Protein AF-A0A165UBE6-F1 (afdb_monomer)

Structure (mmCIF, N/CA/C/O backbone):
data_AF-A0A165UBE6-F1
#
_entry.id   AF-A0A165UBE6-F1
#
loop_
_atom_site.group_PDB
_atom_site.id
_atom_site.type_symbol
_atom_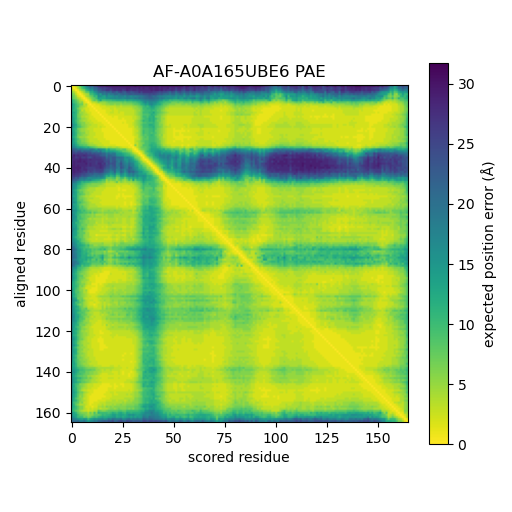site.label_atom_id
_atom_site.label_alt_id
_atom_site.label_comp_id
_atom_site.label_asym_id
_atom_site.label_entity_id
_atom_site.label_seq_id
_atom_site.pdbx_PDB_ins_code
_atom_site.Cartn_x
_atom_site.Cartn_y
_atom_site.Cartn_z
_atom_site.occupancy
_atom_site.B_iso_or_equiv
_atom_site.auth_seq_id
_atom_site.auth_comp_id
_atom_site.auth_asym_id
_atom_site.auth_atom_id
_atom_site.pdbx_PDB_model_num
ATOM 1 N N . MET A 1 1 ? 14.097 26.645 0.254 1.00 36.31 1 MET A N 1
ATOM 2 C CA . MET A 1 1 ? 14.616 25.414 -0.384 1.00 36.31 1 MET A CA 1
ATOM 3 C C . MET A 1 1 ? 13.843 25.182 -1.671 1.00 36.31 1 MET A C 1
ATOM 5 O O . MET A 1 1 ? 12.639 24.969 -1.600 1.00 36.31 1 MET A O 1
ATOM 9 N N . SER A 1 2 ? 14.495 25.313 -2.829 1.00 36.25 2 SER A N 1
ATOM 10 C CA . SER A 1 2 ? 13.858 25.085 -4.132 1.00 36.25 2 SER A CA 1
ATOM 11 C C . SER A 1 2 ? 13.454 23.614 -4.231 1.00 36.25 2 SER A C 1
ATOM 13 O O . SER A 1 2 ? 14.313 22.732 -4.208 1.00 36.25 2 SER A O 1
ATOM 15 N N . ARG A 1 3 ? 12.147 23.329 -4.248 1.00 49.59 3 ARG A N 1
ATOM 16 C CA . ARG A 1 3 ? 11.648 21.972 -4.489 1.00 49.59 3 ARG A CA 1
ATOM 17 C C . ARG A 1 3 ? 11.870 21.691 -5.966 1.00 49.59 3 ARG A C 1
ATOM 19 O O . ARG A 1 3 ? 11.096 22.145 -6.800 1.00 49.59 3 ARG A O 1
ATOM 26 N N . HIS A 1 4 ? 12.952 20.987 -6.283 1.00 64.56 4 HIS A N 1
ATOM 27 C CA . HIS A 1 4 ? 13.198 20.529 -7.640 1.00 64.56 4 HIS A CA 1
ATOM 28 C C . HIS A 1 4 ? 12.057 19.578 -8.018 1.00 64.56 4 HIS A C 1
ATOM 30 O O . HIS A 1 4 ? 12.005 18.441 -7.552 1.00 64.56 4 HIS A O 1
ATOM 36 N N . ILE A 1 5 ? 11.095 20.068 -8.802 1.00 66.75 5 ILE A N 1
ATOM 37 C CA . ILE A 1 5 ? 10.011 19.232 -9.311 1.00 66.75 5 ILE A CA 1
ATOM 38 C C . ILE A 1 5 ? 10.661 18.237 -10.282 1.00 66.75 5 ILE A C 1
ATOM 40 O O . ILE A 1 5 ? 11.391 18.664 -11.185 1.00 66.75 5 ILE A O 1
ATOM 44 N N . PRO A 1 6 ? 10.478 16.921 -10.091 1.00 68.31 6 PRO A N 1
ATOM 45 C CA . PRO A 1 6 ? 11.065 15.941 -10.988 1.00 68.31 6 PRO A CA 1
ATOM 46 C C . PRO A 1 6 ? 10.462 16.085 -12.383 1.00 68.31 6 PRO A C 1
ATOM 48 O O . PRO A 1 6 ? 9.264 16.311 -12.534 1.00 68.31 6 PRO A O 1
ATOM 51 N N . LYS A 1 7 ? 11.297 15.940 -13.417 1.00 74.94 7 LYS A N 1
ATOM 52 C CA . LYS A 1 7 ? 10.860 16.062 -14.818 1.00 74.94 7 LYS A CA 1
ATOM 53 C C . LYS A 1 7 ? 9.892 14.949 -15.229 1.00 74.94 7 LYS A C 1
ATOM 55 O O . LYS A 1 7 ? 9.054 15.158 -16.099 1.00 74.94 7 LYS A O 1
ATOM 60 N N . SER A 1 8 ? 10.010 13.771 -14.616 1.00 80.56 8 SER A N 1
ATOM 61 C CA . SER A 1 8 ? 9.142 12.639 -14.922 1.00 80.56 8 SER A CA 1
ATOM 62 C C . SER A 1 8 ? 7.797 12.754 -14.216 1.00 80.56 8 SER A C 1
ATOM 64 O O . SER A 1 8 ? 7.730 12.959 -13.004 1.00 80.56 8 SER A O 1
ATOM 66 N N . LYS A 1 9 ? 6.727 12.548 -14.988 1.00 87.75 9 LYS A N 1
ATOM 67 C CA . LYS A 1 9 ? 5.350 12.421 -14.494 1.00 87.75 9 LYS A CA 1
ATOM 68 C C . LYS A 1 9 ? 5.114 11.111 -13.732 1.00 87.75 9 LYS A C 1
ATOM 70 O O . LYS A 1 9 ? 4.152 11.006 -12.980 1.00 87.75 9 LYS A O 1
ATOM 75 N N . SER A 1 10 ? 5.988 10.118 -13.905 1.00 90.25 10 SER A N 1
ATOM 76 C CA . SER A 1 10 ? 5.896 8.814 -13.243 1.00 90.25 10 SER A CA 1
ATOM 77 C C . SER A 1 10 ? 7.010 8.620 -12.212 1.00 90.25 10 SER A C 1
ATOM 79 O O . SER A 1 10 ? 8.100 9.186 -12.316 1.00 90.25 10 SER A O 1
ATOM 81 N N . ALA A 1 11 ? 6.751 7.752 -11.243 1.00 92.12 11 ALA A N 1
ATOM 82 C CA . ALA A 1 11 ? 7.717 7.282 -10.263 1.00 92.12 11 ALA A CA 1
ATOM 83 C C . ALA A 1 11 ? 7.670 5.757 -10.149 1.00 92.12 11 ALA A C 1
ATOM 85 O O . ALA A 1 11 ? 6.646 5.125 -10.426 1.00 92.12 11 ALA A O 1
ATOM 86 N N . VAL A 1 12 ? 8.786 5.173 -9.716 1.00 92.94 12 VAL A N 1
ATOM 87 C CA . VAL A 1 12 ? 8.809 3.806 -9.197 1.00 92.94 12 VAL A CA 1
ATOM 88 C C . VAL A 1 12 ? 8.713 3.895 -7.688 1.00 92.94 12 VAL A C 1
ATOM 90 O O . VAL A 1 12 ? 9.535 4.552 -7.046 1.00 92.94 12 VAL A O 1
ATOM 93 N N . PHE A 1 13 ? 7.716 3.231 -7.126 1.00 94.38 13 PHE A N 1
ATOM 94 C CA . PHE A 1 13 ? 7.539 3.136 -5.690 1.00 94.38 13 PHE A CA 1
ATOM 95 C C . PHE A 1 13 ? 7.945 1.756 -5.198 1.00 94.38 13 PHE A C 1
ATOM 97 O O . PHE A 1 13 ? 7.705 0.767 -5.887 1.00 94.38 13 PHE A O 1
ATOM 104 N N . SER A 1 14 ? 8.496 1.691 -3.990 1.00 96.00 14 SER A N 1
ATOM 105 C CA . SER A 1 14 ? 8.611 0.453 -3.213 1.00 96.00 14 SER A CA 1
ATOM 106 C C . SER A 1 14 ? 7.771 0.552 -1.949 1.00 96.00 14 SER A C 1
ATOM 108 O O . SER A 1 14 ? 7.579 1.654 -1.425 1.00 96.00 14 SER A O 1
ATOM 110 N N . GLY A 1 15 ? 7.252 -0.578 -1.483 1.00 96.69 15 GLY A N 1
ATOM 111 C CA . GLY A 1 15 ? 6.286 -0.593 -0.395 1.00 96.69 15 GLY A CA 1
ATOM 112 C C . GLY A 1 15 ? 5.551 -1.919 -0.272 1.00 96.69 15 GLY A C 1
ATOM 113 O O . GLY A 1 15 ? 5.990 -2.940 -0.802 1.00 96.69 15 GLY A O 1
ATOM 114 N N . TYR A 1 16 ? 4.423 -1.884 0.427 1.00 97.19 16 TYR A N 1
ATOM 115 C CA . TYR A 1 16 ? 3.654 -3.068 0.796 1.00 97.19 16 TYR A CA 1
ATOM 116 C C . TYR A 1 16 ? 2.446 -3.247 -0.110 1.00 97.19 16 TYR A C 1
ATOM 118 O O . TYR A 1 16 ? 1.584 -2.376 -0.176 1.00 97.19 16 TYR A O 1
ATOM 126 N N . LEU A 1 17 ? 2.404 -4.379 -0.801 1.00 95.88 17 LEU A N 1
ATOM 127 C CA . LEU A 1 17 ? 1.285 -4.865 -1.589 1.00 95.88 17 LEU A CA 1
ATOM 128 C C . LEU A 1 17 ? 0.365 -5.680 -0.684 1.00 95.88 17 LEU A C 1
ATOM 130 O O . LEU A 1 17 ? 0.833 -6.603 -0.019 1.00 95.88 17 LEU A O 1
ATOM 134 N N . ILE A 1 18 ? -0.923 -5.372 -0.705 1.00 95.31 18 ILE A N 1
ATOM 135 C CA . ILE A 1 18 ? -1.970 -6.136 -0.026 1.00 95.31 18 ILE A CA 1
ATOM 136 C C . ILE A 1 18 ? -2.965 -6.622 -1.078 1.00 95.31 18 ILE A C 1
ATOM 138 O O . ILE A 1 18 ? -3.341 -5.866 -1.984 1.00 95.31 18 ILE A O 1
ATOM 142 N N . THR A 1 19 ? -3.315 -7.906 -1.020 1.00 91.56 19 THR A N 1
ATOM 143 C CA . THR A 1 19 ? -4.298 -8.477 -1.943 1.00 91.56 19 THR A CA 1
ATOM 144 C C . THR A 1 19 ? -5.691 -7.926 -1.640 1.00 91.56 19 THR A C 1
ATOM 146 O O . THR A 1 19 ? -5.924 -7.438 -0.536 1.00 91.56 19 THR A O 1
ATOM 149 N N . PRO A 1 20 ? -6.618 -7.998 -2.600 1.00 88.69 20 PRO A N 1
ATOM 150 C CA . PRO A 1 20 ? -7.965 -7.472 -2.448 1.00 88.69 20 PRO A CA 1
ATOM 151 C C . PRO A 1 20 ? -8.698 -8.003 -1.219 1.00 88.69 20 PRO A C 1
ATOM 153 O O . PRO A 1 20 ? -9.084 -7.209 -0.371 1.00 88.69 20 PRO A O 1
ATOM 156 N N . ASP A 1 21 ? -8.740 -9.323 -1.052 1.00 90.06 21 ASP A N 1
ATOM 157 C CA . ASP A 1 21 ? -9.410 -9.976 0.080 1.00 90.06 21 ASP A CA 1
ATOM 158 C C . ASP A 1 21 ? -8.818 -9.543 1.430 1.00 90.06 21 ASP A C 1
ATOM 160 O O . ASP A 1 21 ? -9.528 -9.291 2.400 1.00 90.06 21 ASP A O 1
ATOM 164 N N . LYS A 1 22 ? -7.487 -9.402 1.498 1.00 94.12 22 LYS A N 1
ATOM 165 C CA . LYS A 1 22 ? -6.798 -8.935 2.709 1.00 94.12 22 LYS A CA 1
ATOM 166 C C . LYS A 1 22 ? -6.995 -7.449 2.953 1.00 94.12 22 LYS A C 1
ATOM 168 O O . LYS A 1 22 ? -7.000 -7.004 4.098 1.00 94.12 22 LYS A O 1
ATOM 173 N N . PHE A 1 23 ? -7.152 -6.675 1.888 1.00 92.88 23 PHE A N 1
ATOM 174 C CA . PHE A 1 23 ? -7.458 -5.263 1.990 1.00 92.88 23 PHE A CA 1
ATOM 175 C C . PHE A 1 23 ? -8.881 -5.043 2.500 1.00 92.88 23 PHE A C 1
ATOM 177 O O . PHE A 1 23 ? -9.068 -4.231 3.398 1.00 92.88 23 PHE A O 1
ATOM 184 N N . GLU A 1 24 ? -9.847 -5.803 1.992 1.00 91.31 24 GLU A N 1
ATOM 185 C CA . GLU A 1 24 ? -11.216 -5.850 2.506 1.00 91.31 24 GLU A CA 1
ATOM 186 C C . GLU A 1 24 ? -11.246 -6.246 3.989 1.00 91.31 24 GLU A C 1
ATOM 188 O O . GLU A 1 24 ? -11.858 -5.541 4.792 1.00 91.31 24 GLU A O 1
ATOM 193 N N . GLU A 1 25 ? -10.530 -7.310 4.376 1.00 93.50 25 GLU A N 1
ATOM 194 C CA . GLU A 1 25 ? -10.406 -7.748 5.774 1.00 93.50 25 GLU A CA 1
ATOM 195 C C . GLU A 1 25 ? -9.887 -6.610 6.672 1.00 93.50 25 GLU A C 1
ATOM 197 O O . GLU A 1 25 ? -10.461 -6.312 7.726 1.00 93.50 25 GLU A O 1
ATOM 202 N N . PHE A 1 26 ? -8.838 -5.916 6.221 1.00 94.44 26 PHE A N 1
ATOM 203 C CA . PHE A 1 26 ? -8.291 -4.757 6.917 1.00 94.44 26 PHE A CA 1
ATOM 204 C C . PHE A 1 26 ? -9.298 -3.604 7.002 1.00 94.44 26 PHE A C 1
ATOM 206 O O . PHE A 1 26 ? -9.529 -3.084 8.093 1.00 94.44 26 PHE A O 1
ATOM 213 N N . VAL A 1 27 ? -9.906 -3.183 5.893 1.00 92.25 27 VAL A N 1
ATOM 214 C CA . VAL A 1 27 ? -10.811 -2.022 5.875 1.00 92.25 27 VAL A CA 1
ATOM 215 C C . VAL A 1 27 ? -12.066 -2.284 6.703 1.00 92.25 27 VAL A C 1
ATOM 217 O O . VAL A 1 27 ? -12.451 -1.428 7.498 1.00 92.25 27 VAL A O 1
ATOM 220 N N . SER A 1 28 ? -12.620 -3.493 6.621 1.00 91.19 28 SER A N 1
ATOM 221 C CA . SER A 1 28 ? -13.789 -3.924 7.398 1.00 91.19 28 SER A CA 1
ATOM 222 C C . SER A 1 28 ? -13.551 -3.910 8.909 1.00 91.19 28 SER A C 1
ATOM 224 O O . SER A 1 28 ? -14.499 -3.819 9.691 1.00 91.19 28 SER A O 1
ATOM 226 N N . SER A 1 29 ? -12.290 -3.998 9.342 1.00 93.31 29 SER A N 1
ATOM 227 C CA . SER A 1 29 ? -11.919 -3.892 10.756 1.00 93.31 29 SER A CA 1
ATOM 228 C C . SER A 1 29 ? -11.836 -2.449 11.266 1.00 93.31 29 SER A C 1
ATOM 230 O O . SER A 1 29 ? -11.830 -2.226 12.476 1.00 93.31 29 SER A O 1
ATOM 232 N N . LEU A 1 30 ? -11.755 -1.456 10.375 1.00 91.31 30 LEU A N 1
ATOM 233 C CA . LEU A 1 30 ? -11.634 -0.054 10.763 1.00 91.31 30 LEU A CA 1
ATOM 234 C C . LEU A 1 30 ? -12.959 0.458 11.351 1.00 91.31 30 LEU A C 1
ATOM 236 O O . LEU A 1 30 ? -14.033 0.092 10.873 1.00 91.31 30 LEU A O 1
ATOM 240 N N . PRO A 1 31 ? -12.929 1.388 12.325 1.00 84.12 31 PRO A N 1
ATOM 241 C CA . PRO A 1 31 ? -14.129 2.037 12.846 1.00 84.12 31 PRO A CA 1
ATOM 242 C C . PRO A 1 31 ? -14.608 3.112 11.861 1.00 84.12 31 PRO A C 1
ATOM 244 O O . PRO A 1 31 ? -14.539 4.324 12.116 1.00 84.12 31 PRO A O 1
ATOM 247 N N . VAL A 1 32 ? -15.023 2.684 10.675 1.00 71.38 32 VAL A N 1
ATOM 248 C CA . VAL A 1 32 ? -15.716 3.539 9.719 1.00 71.38 32 VAL A CA 1
ATOM 249 C C . VAL A 1 32 ? -17.176 3.578 10.166 1.00 71.38 32 VAL A C 1
ATOM 251 O O . VAL A 1 32 ? -17.776 2.519 10.342 1.00 71.38 32 VAL A O 1
ATOM 254 N N . PRO A 1 33 ? -17.773 4.762 10.394 1.00 60.94 33 PRO A N 1
ATOM 255 C CA . PRO A 1 33 ? -19.218 4.854 10.523 1.00 60.94 33 PRO A CA 1
ATOM 256 C C . PRO A 1 33 ? -19.807 4.278 9.240 1.00 60.94 33 PRO A C 1
ATOM 258 O O . PRO A 1 33 ? -19.659 4.897 8.183 1.00 60.94 33 PRO A O 1
ATOM 261 N N . ARG A 1 34 ? -20.385 3.075 9.330 1.00 56.28 34 ARG A N 1
ATOM 262 C CA . ARG A 1 34 ? -21.123 2.464 8.226 1.00 56.28 34 ARG A CA 1
ATOM 263 C C . ARG A 1 34 ? -22.176 3.485 7.822 1.00 56.28 34 ARG A C 1
ATOM 265 O O . ARG A 1 34 ? -22.885 3.991 8.691 1.00 56.28 34 ARG A O 1
ATOM 272 N N . SER A 1 35 ? -22.228 3.876 6.556 1.00 51.34 35 SER A N 1
ATOM 273 C CA . SER A 1 35 ? -23.389 4.614 6.071 1.00 51.34 35 SER A CA 1
ATOM 274 C C . SER A 1 35 ? -24.570 3.663 6.205 1.00 51.34 35 SER A C 1
ATOM 276 O O . SER A 1 35 ? -24.609 2.648 5.526 1.00 51.34 35 SER A O 1
ATOM 278 N N . TRP A 1 36 ? -25.515 3.962 7.093 1.00 43.25 36 TRP A N 1
ATOM 279 C CA . TRP A 1 36 ? -26.788 3.235 7.189 1.00 43.25 36 TRP A CA 1
ATOM 280 C C . TRP A 1 36 ? -27.696 3.497 5.962 1.00 43.25 36 TRP A C 1
ATOM 282 O O . TRP A 1 36 ? -28.858 3.129 5.974 1.00 43.25 36 TRP A O 1
ATOM 292 N N . GLU A 1 37 ? -27.169 4.127 4.907 1.00 43.72 37 GLU A N 1
ATOM 293 C CA . GLU A 1 37 ? -27.892 4.624 3.734 1.00 43.72 37 GLU A CA 1
ATOM 294 C C . GLU A 1 37 ? -27.064 4.395 2.457 1.00 43.72 37 GLU A C 1
ATOM 296 O O . GLU A 1 37 ? -26.592 5.327 1.808 1.00 43.72 37 GLU A O 1
ATOM 301 N N . SER A 1 38 ? -26.841 3.138 2.098 1.00 46.25 38 SER A N 1
ATOM 302 C CA . SER A 1 38 ? -26.789 2.790 0.675 1.00 46.25 38 SER A CA 1
ATOM 303 C C . SER A 1 38 ? -27.770 1.649 0.449 1.00 46.25 38 SER A C 1
ATOM 305 O O . SER A 1 38 ? -27.397 0.527 0.114 1.00 46.25 38 SER A O 1
ATOM 307 N N . GLU A 1 39 ? -29.042 1.932 0.740 1.00 46.69 39 GLU A N 1
ATOM 308 C CA . GLU A 1 39 ? -30.122 1.253 0.037 1.00 46.69 39 GLU A CA 1
ATOM 309 C C . GLU A 1 39 ? -29.908 1.549 -1.455 1.00 46.69 39 GLU A C 1
ATOM 311 O O . GLU A 1 39 ? -29.842 2.710 -1.852 1.00 46.69 39 GLU A O 1
ATOM 316 N N . GLU A 1 40 ? -29.714 0.483 -2.232 1.00 47.34 40 GLU A N 1
ATOM 317 C CA . GLU A 1 40 ? -29.672 0.475 -3.700 1.00 47.34 40 GLU A CA 1
ATOM 318 C C . GLU A 1 40 ? -28.472 1.205 -4.332 1.00 47.34 40 GLU A C 1
ATOM 320 O O . GLU A 1 40 ? -28.582 2.281 -4.915 1.00 47.34 40 GLU A O 1
ATOM 325 N N . LEU A 1 41 ? -27.295 0.576 -4.276 1.00 46.25 41 LEU A N 1
ATOM 326 C CA . LEU A 1 41 ? -26.292 0.769 -5.323 1.00 46.25 41 LEU A CA 1
ATOM 327 C C . LEU A 1 41 ? -26.397 -0.432 -6.261 1.00 46.25 41 LEU A C 1
ATOM 329 O O . LEU A 1 41 ? -26.313 -1.567 -5.797 1.00 46.25 41 LEU A O 1
ATOM 333 N N . ASP A 1 42 ? -26.647 -0.160 -7.541 1.00 48.44 42 ASP A N 1
ATOM 334 C CA . ASP A 1 42 ? -26.789 -1.151 -8.609 1.00 48.44 42 ASP A CA 1
ATOM 335 C C . ASP A 1 42 ? -25.732 -2.270 -8.510 1.00 48.44 42 ASP A C 1
ATOM 337 O O . ASP A 1 42 ? -24.558 -2.005 -8.231 1.00 48.44 42 ASP A O 1
ATOM 341 N N . ASP A 1 43 ? -26.133 -3.507 -8.833 1.00 51.81 43 ASP A N 1
ATOM 342 C CA . ASP A 1 43 ? -25.309 -4.736 -8.863 1.00 51.81 43 ASP A CA 1
ATOM 343 C C . ASP A 1 43 ? -24.032 -4.643 -9.746 1.00 51.81 43 ASP A C 1
ATOM 345 O O . ASP A 1 43 ? -23.258 -5.595 -9.849 1.00 51.81 43 ASP A O 1
ATOM 349 N N . GLU A 1 44 ? -23.786 -3.502 -10.397 1.00 55.41 44 GLU A N 1
ATOM 350 C CA . GLU A 1 44 ? -22.623 -3.228 -11.245 1.00 55.41 44 GLU A CA 1
ATOM 351 C C . GLU A 1 44 ? -21.448 -2.553 -10.511 1.00 55.41 44 GLU A C 1
ATOM 353 O O . GLU A 1 44 ? -20.412 -2.278 -11.124 1.00 55.41 44 GLU A O 1
ATOM 358 N N . HIS A 1 45 ? -21.558 -2.249 -9.214 1.00 57.19 45 HIS A N 1
ATOM 359 C CA . HIS A 1 45 ? -20.453 -1.626 -8.480 1.00 57.19 45 HIS A CA 1
ATOM 360 C C . HIS A 1 45 ? -19.364 -2.624 -8.082 1.00 57.19 45 HIS A C 1
ATOM 362 O O . HIS A 1 45 ? -19.607 -3.633 -7.429 1.00 57.19 45 HIS A O 1
ATOM 368 N N . GLU A 1 46 ? -18.118 -2.314 -8.458 1.00 65.62 46 GLU A N 1
ATOM 369 C CA . GLU A 1 46 ? -16.964 -3.109 -8.058 1.00 65.62 46 GLU A CA 1
ATOM 370 C C . GLU A 1 46 ? -16.773 -3.035 -6.533 1.00 65.62 46 GLU A C 1
ATOM 372 O O . GLU A 1 46 ? -16.371 -1.976 -6.031 1.00 65.62 46 GLU A O 1
ATOM 377 N N . PRO A 1 47 ? -16.948 -4.146 -5.790 1.00 69.00 47 PRO A N 1
ATOM 378 C CA . PRO A 1 47 ? -16.860 -4.145 -4.324 1.00 69.00 47 PRO A CA 1
ATOM 379 C C . PRO A 1 47 ? -15.489 -3.658 -3.840 1.00 69.00 47 PRO A C 1
ATOM 381 O O . PRO A 1 47 ? -15.330 -3.064 -2.779 1.00 69.00 47 PRO A O 1
ATOM 384 N N . PHE A 1 48 ? -14.465 -3.822 -4.674 1.00 76.44 48 PHE A N 1
ATOM 385 C CA . PHE A 1 48 ? -13.121 -3.386 -4.354 1.00 76.44 48 PHE A CA 1
ATOM 386 C C . PHE A 1 48 ? -12.938 -1.859 -4.313 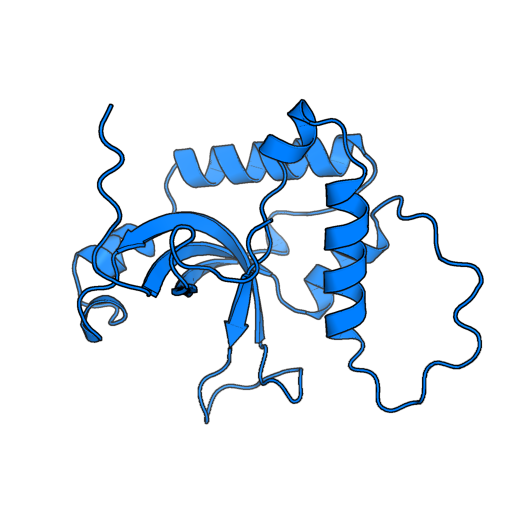1.00 76.44 48 PHE A C 1
ATOM 388 O O . PHE A 1 48 ? -12.173 -1.356 -3.485 1.00 76.44 48 PHE A O 1
ATOM 395 N N . LEU A 1 49 ? -13.633 -1.101 -5.169 1.00 78.31 49 LEU A N 1
ATOM 396 C CA . LEU A 1 49 ? -13.570 0.367 -5.161 1.00 78.31 49 LEU A CA 1
ATOM 397 C C . LEU A 1 49 ? -14.237 0.951 -3.912 1.00 78.31 49 LEU A C 1
ATOM 399 O O . LEU A 1 49 ? -13.806 1.992 -3.404 1.00 78.31 49 LEU A O 1
ATOM 403 N N . GLU A 1 50 ? -15.254 0.271 -3.389 1.00 83.38 50 GLU A N 1
ATOM 404 C CA . GLU A 1 50 ? -15.922 0.649 -2.149 1.00 83.38 50 GLU A CA 1
ATOM 405 C C . GLU A 1 50 ? -14.937 0.661 -0.976 1.00 83.38 50 GLU A C 1
ATOM 407 O O . GLU A 1 50 ? -14.766 1.700 -0.334 1.00 83.38 50 GLU A O 1
ATOM 412 N N . PHE A 1 51 ? -14.166 -0.413 -0.784 1.00 86.50 51 PHE A N 1
ATOM 413 C CA . PHE A 1 51 ? -13.164 -0.478 0.287 1.00 86.50 51 PHE A CA 1
ATOM 414 C C . PHE A 1 51 ? -12.063 0.586 0.154 1.00 86.50 51 PHE A C 1
ATOM 416 O O . PHE A 1 51 ? -11.573 1.123 1.156 1.00 86.50 51 PHE A O 1
ATOM 423 N N . ILE A 1 52 ? -11.684 0.965 -1.073 1.00 86.81 52 ILE A N 1
ATOM 424 C CA . ILE A 1 52 ? -10.748 2.082 -1.301 1.00 86.81 52 ILE A CA 1
ATOM 425 C C . ILE A 1 52 ? -11.359 3.393 -0.802 1.00 86.81 52 ILE A C 1
ATOM 427 O O . ILE A 1 52 ? -10.693 4.179 -0.112 1.00 86.81 52 ILE A O 1
ATOM 431 N N . ASN A 1 53 ? -12.627 3.631 -1.133 1.00 86.06 53 ASN A N 1
ATOM 432 C CA . ASN A 1 53 ? -13.358 4.817 -0.709 1.00 86.06 53 ASN A CA 1
ATOM 433 C C . ASN A 1 53 ? -13.538 4.853 0.812 1.00 86.06 53 ASN A C 1
ATOM 435 O O . ASN A 1 53 ? -13.328 5.907 1.423 1.00 86.06 53 ASN A O 1
ATOM 439 N N . GLU A 1 54 ? -13.855 3.723 1.438 1.00 88.75 54 GLU A N 1
ATOM 440 C CA . GLU A 1 54 ? -13.974 3.598 2.890 1.00 88.75 54 GLU A CA 1
ATOM 441 C C . GLU A 1 54 ? -12.659 3.893 3.608 1.00 88.75 54 GLU A C 1
ATOM 443 O O . GLU A 1 54 ? -12.634 4.747 4.503 1.00 88.75 54 GLU A O 1
ATOM 448 N N . TYR A 1 55 ? -11.543 3.299 3.167 1.00 90.75 55 TYR A N 1
ATOM 449 C CA . TYR A 1 55 ? -10.223 3.624 3.712 1.00 90.75 55 TYR A CA 1
ATOM 450 C C . TYR A 1 55 ? -9.914 5.118 3.565 1.00 90.75 55 TYR A C 1
ATOM 452 O O . TYR A 1 55 ? -9.474 5.778 4.514 1.00 90.75 55 TYR A O 1
ATOM 460 N N . CYS A 1 56 ? -10.166 5.686 2.381 1.00 89.38 56 CYS A N 1
ATOM 461 C CA . CYS A 1 56 ? -9.935 7.104 2.122 1.00 89.38 56 CYS A CA 1
ATOM 462 C C . CYS A 1 56 ? -10.769 7.996 3.052 1.00 89.38 56 CYS A C 1
ATOM 464 O O . CYS A 1 56 ? -10.238 8.962 3.616 1.00 89.38 56 CYS A O 1
ATOM 466 N N . ARG A 1 57 ? -12.053 7.673 3.255 1.00 87.88 57 ARG A N 1
ATOM 467 C CA . ARG A 1 57 ? -12.952 8.376 4.187 1.00 87.88 57 ARG A CA 1
ATOM 468 C C . ARG A 1 57 ? -12.459 8.248 5.627 1.00 87.88 57 ARG A C 1
ATOM 470 O O . ARG A 1 57 ? -12.342 9.265 6.316 1.00 87.88 57 ARG A O 1
ATOM 477 N N . TRP A 1 58 ? -12.114 7.039 6.066 1.00 89.88 58 TRP A N 1
ATOM 478 C CA . TRP A 1 58 ? -11.579 6.781 7.402 1.00 89.88 58 TRP A CA 1
ATOM 479 C C . TRP A 1 58 ? -10.312 7.594 7.672 1.00 89.88 58 TRP A C 1
ATOM 481 O O . TRP A 1 58 ? -10.256 8.314 8.675 1.00 89.88 58 TRP A O 1
ATOM 491 N N . ARG A 1 59 ? -9.342 7.558 6.748 1.00 90.75 59 ARG A N 1
ATOM 492 C CA . ARG A 1 59 ? -8.072 8.293 6.833 1.00 90.75 59 ARG A CA 1
ATOM 493 C C . ARG A 1 59 ? -8.282 9.806 6.885 1.00 90.75 59 ARG A C 1
ATOM 495 O O . ARG A 1 59 ? -7.593 10.492 7.639 1.00 90.75 59 ARG A O 1
ATOM 502 N N . ARG A 1 60 ? -9.202 10.352 6.080 1.00 87.62 60 ARG A N 1
ATOM 503 C CA . ARG A 1 60 ? -9.479 11.802 6.031 1.00 87.62 60 ARG A CA 1
ATOM 504 C C . ARG A 1 60 ? -10.027 12.349 7.349 1.00 87.62 60 ARG A C 1
ATOM 506 O O . ARG A 1 60 ? -9.768 13.509 7.644 1.00 87.62 60 ARG A O 1
ATOM 513 N N . ARG A 1 61 ? -10.742 11.526 8.121 1.00 87.12 61 ARG A N 1
ATOM 514 C CA . ARG A 1 61 ? -11.346 11.898 9.412 1.00 87.12 61 ARG A CA 1
ATOM 515 C C . ARG A 1 61 ? -10.383 11.798 10.602 1.00 87.12 61 ARG A C 1
ATOM 517 O O . ARG A 1 61 ? -10.771 12.159 11.707 1.00 87.12 61 ARG A O 1
ATOM 524 N N . ARG A 1 62 ? -9.157 11.293 10.411 1.00 87.25 62 ARG A N 1
ATOM 525 C CA . ARG A 1 62 ? -8.179 11.158 11.502 1.00 87.25 62 ARG A CA 1
ATOM 526 C C . ARG A 1 62 ? -7.498 12.485 11.821 1.00 87.25 62 ARG A C 1
ATOM 528 O O . ARG A 1 62 ? -7.317 13.330 10.944 1.00 87.25 62 ARG A O 1
ATOM 535 N N . ASP A 1 63 ? -7.051 12.601 13.071 1.00 88.50 63 ASP A N 1
ATOM 536 C CA . ASP A 1 63 ? -6.201 13.700 13.528 1.00 88.50 63 ASP A CA 1
ATOM 537 C C . ASP A 1 63 ? -5.006 13.912 12.572 1.00 88.50 63 ASP A C 1
ATOM 539 O O . ASP A 1 63 ? -4.402 12.926 12.124 1.00 88.50 63 ASP A O 1
ATOM 543 N N . PRO A 1 64 ? -4.622 15.164 12.256 1.00 88.12 64 PRO A N 1
ATOM 544 C CA . PRO A 1 64 ? -3.534 15.451 11.326 1.00 88.12 64 PRO A CA 1
ATOM 545 C C . PRO A 1 64 ? -2.200 14.773 11.659 1.00 88.12 64 PRO A C 1
ATOM 547 O O . PRO A 1 64 ? -1.442 14.460 10.737 1.00 88.12 64 PRO A O 1
ATOM 550 N N . ASN A 1 65 ? -1.889 14.529 12.935 1.00 88.25 65 ASN A N 1
ATOM 551 C CA . ASN A 1 65 ? -0.654 13.849 13.325 1.00 88.25 65 ASN A CA 1
ATOM 552 C C . ASN A 1 65 ? -0.719 12.356 13.009 1.00 88.25 65 ASN A C 1
ATOM 554 O O . ASN A 1 65 ? 0.223 11.825 12.423 1.00 88.25 65 ASN A O 1
ATOM 558 N N . LYS A 1 66 ? -1.853 11.704 13.287 1.00 87.62 66 LYS A N 1
ATOM 559 C CA . LYS A 1 66 ? -2.077 10.297 12.919 1.00 87.62 66 LYS A CA 1
ATOM 560 C C . LYS A 1 66 ? -2.159 10.121 11.404 1.00 87.62 66 LYS A C 1
ATOM 562 O O . LYS A 1 66 ? -1.558 9.204 10.855 1.00 87.62 66 LYS A O 1
ATOM 567 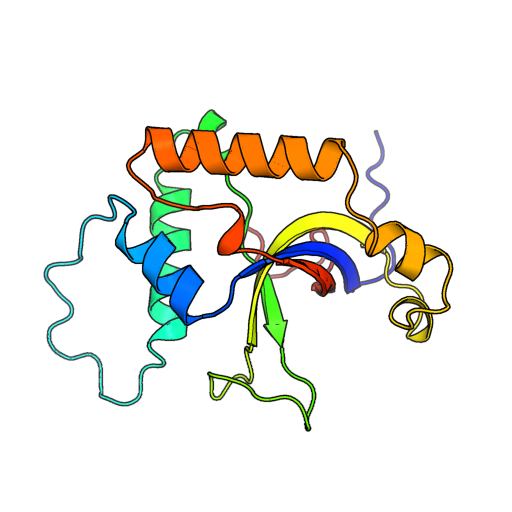N N . LYS A 1 67 ? -2.812 11.048 10.694 1.00 87.81 67 LYS A N 1
ATOM 568 C CA . LYS A 1 67 ? -2.942 11.028 9.226 1.00 87.81 67 LYS A CA 1
ATOM 569 C C . LYS A 1 67 ? -1.587 11.002 8.504 1.00 87.81 67 LYS A C 1
ATOM 571 O O . LYS A 1 67 ? -1.503 10.427 7.421 1.00 87.81 67 LYS A O 1
ATOM 576 N N . LYS A 1 68 ? -0.526 11.581 9.085 1.00 86.50 68 LYS A N 1
ATOM 577 C CA . LYS A 1 68 ? 0.847 11.518 8.537 1.00 86.50 68 LYS A CA 1
ATOM 578 C C . LYS A 1 68 ? 1.439 10.106 8.570 1.00 86.50 68 LYS A C 1
ATOM 580 O O . LYS A 1 68 ? 2.262 9.784 7.720 1.00 86.50 68 LYS A O 1
ATOM 585 N N . CYS A 1 69 ? 1.015 9.282 9.525 1.00 88.81 69 CYS A N 1
ATOM 586 C CA . CYS A 1 69 ? 1.418 7.883 9.664 1.00 88.81 69 CYS A CA 1
ATOM 587 C C . CYS A 1 69 ? 0.564 6.937 8.806 1.00 88.81 69 CYS A C 1
ATOM 589 O O . CYS A 1 69 ? 0.919 5.774 8.642 1.00 88.81 69 CYS A O 1
ATOM 591 N N . LEU A 1 70 ? -0.547 7.431 8.246 1.00 90.19 70 LEU A N 1
ATOM 592 C CA . LEU A 1 70 ? -1.453 6.663 7.400 1.00 90.19 70 LEU A CA 1
ATOM 593 C C . LEU A 1 70 ? -1.137 6.906 5.916 1.00 90.19 70 LEU A C 1
ATOM 595 O O . LEU A 1 70 ? -1.384 8.012 5.405 1.00 90.19 70 LEU A O 1
ATOM 599 N N . PRO A 1 71 ? -0.614 5.898 5.198 1.00 89.56 71 PRO A N 1
ATOM 600 C CA . PRO A 1 71 ? -0.238 6.045 3.800 1.00 89.56 71 PRO A CA 1
ATOM 601 C C . PRO A 1 71 ? -1.458 6.370 2.935 1.00 89.56 71 PRO A C 1
ATOM 603 O O . PRO A 1 71 ? -2.571 5.895 3.173 1.00 89.56 71 PRO A O 1
ATOM 606 N N . MET A 1 72 ? -1.247 7.182 1.900 1.00 88.81 72 MET A N 1
ATOM 607 C CA . MET A 1 72 ? -2.192 7.212 0.786 1.00 88.81 72 MET A CA 1
ATOM 608 C C . MET A 1 72 ? -2.042 5.912 0.013 1.00 88.81 72 MET A C 1
ATOM 610 O O . MET A 1 72 ? -0.920 5.504 -0.298 1.00 88.81 72 MET A O 1
ATOM 614 N N . ILE A 1 73 ? -3.167 5.270 -0.266 1.00 88.94 73 ILE A N 1
ATOM 615 C CA . ILE A 1 73 ? -3.184 4.025 -1.018 1.00 88.94 73 ILE A CA 1
ATOM 616 C C . ILE A 1 73 ? -2.965 4.319 -2.495 1.00 88.94 73 ILE A C 1
ATOM 618 O O . ILE A 1 73 ? -3.472 5.305 -3.027 1.00 88.94 73 ILE A O 1
ATOM 622 N N . ARG A 1 74 ? -2.199 3.444 -3.140 1.00 90.44 74 ARG A N 1
ATOM 623 C CA . ARG A 1 74 ? -2.037 3.378 -4.594 1.00 90.44 74 ARG A CA 1
ATOM 624 C C . ARG A 1 74 ? -2.527 2.027 -5.095 1.00 90.44 74 ARG A C 1
ATOM 626 O O . ARG A 1 74 ? -2.550 1.063 -4.333 1.00 90.44 74 ARG A O 1
ATOM 633 N N . ALA A 1 75 ? -2.870 1.942 -6.373 1.00 88.94 75 ALA A N 1
ATOM 634 C CA . ALA A 1 75 ? -3.303 0.695 -6.990 1.00 88.94 75 ALA A CA 1
ATOM 635 C C . ALA A 1 75 ? -2.202 0.077 -7.854 1.00 88.94 75 ALA A C 1
ATOM 637 O O . ALA A 1 75 ? -1.526 0.764 -8.623 1.00 88.94 75 ALA A O 1
ATOM 638 N N . ARG A 1 76 ? -2.035 -1.247 -7.756 1.00 88.31 76 ARG A N 1
ATOM 639 C CA . ARG A 1 76 ? -1.254 -2.021 -8.726 1.00 88.31 76 ARG A CA 1
ATOM 640 C C . ARG A 1 76 ? -2.186 -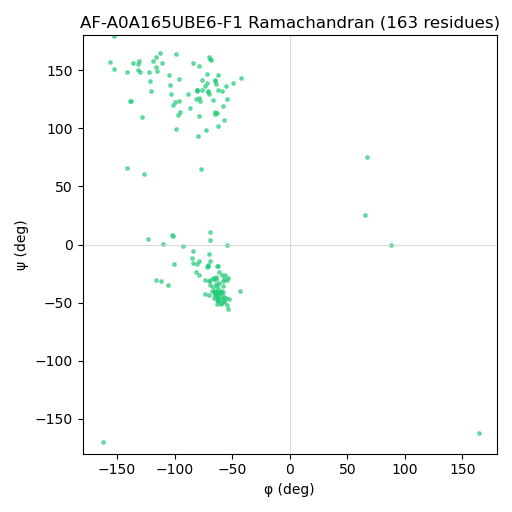2.601 -9.780 1.00 88.31 76 ARG A C 1
ATOM 642 O O . ARG A 1 76 ? -2.925 -3.547 -9.506 1.00 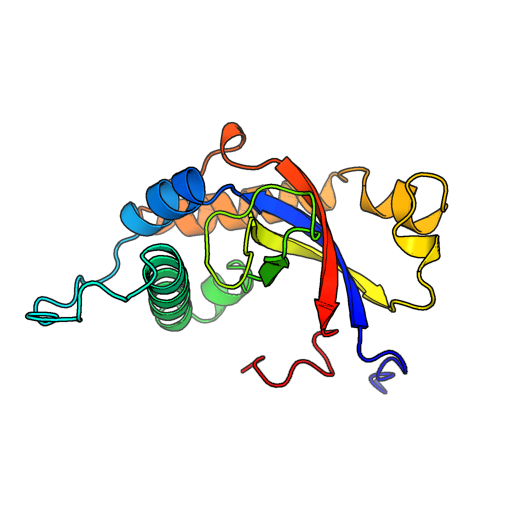88.31 76 ARG A O 1
ATOM 649 N N . TYR A 1 77 ? -2.032 -2.128 -11.005 1.00 85.81 77 TYR A N 1
ATOM 650 C CA . TYR A 1 77 ? -2.718 -2.673 -12.171 1.00 85.81 77 TYR A CA 1
ATOM 651 C C . TYR A 1 77 ? -2.011 -3.931 -12.694 1.00 85.81 77 TYR A C 1
ATOM 653 O O . TYR A 1 77 ? -0.784 -3.956 -12.847 1.00 85.81 77 TYR A O 1
ATOM 661 N N . ALA A 1 78 ? -2.785 -4.978 -12.957 1.00 85.00 78 ALA A N 1
ATOM 662 C CA . ALA A 1 78 ? -2.344 -6.208 -13.592 1.00 85.00 78 ALA A CA 1
ATOM 663 C C . ALA A 1 78 ? -1.901 -5.935 -15.038 1.00 85.00 78 ALA A C 1
ATOM 665 O O . ALA A 1 78 ? -2.532 -5.177 -15.783 1.00 85.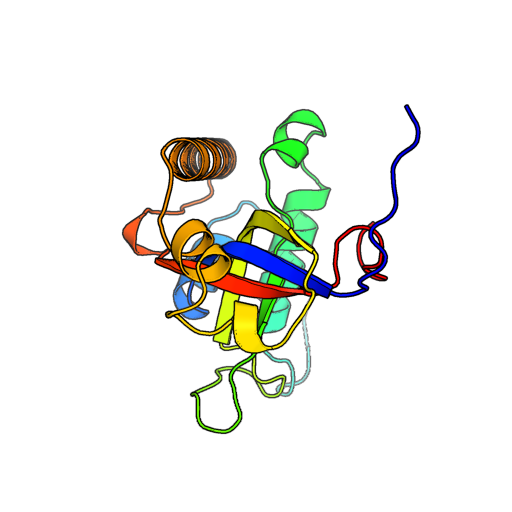00 78 ALA A O 1
ATOM 666 N N . LYS A 1 79 ? -0.832 -6.593 -15.492 1.00 83.44 79 LYS A N 1
ATOM 667 C CA . LYS A 1 79 ? -0.506 -6.654 -16.935 1.00 83.44 79 LYS A CA 1
ATOM 668 C C . LYS A 1 79 ? -1.519 -7.514 -17.676 1.00 83.44 79 LYS A C 1
ATOM 670 O O . LYS A 1 79 ? -2.187 -8.294 -17.020 1.00 83.44 79 LYS A O 1
ATOM 675 N N . ARG A 1 80 ? -1.635 -7.395 -19.009 1.00 78.94 80 ARG A N 1
ATOM 676 C CA . ARG A 1 80 ? -2.637 -8.121 -19.834 1.00 78.94 80 ARG A CA 1
ATOM 677 C C . ARG A 1 80 ? -2.808 -9.597 -19.456 1.00 78.94 80 ARG A C 1
ATOM 679 O O . ARG A 1 80 ? -3.939 -10.044 -19.354 1.00 78.94 80 ARG A O 1
ATOM 686 N N . ASP A 1 81 ? -1.703 -10.271 -19.158 1.00 81.75 81 ASP A N 1
ATOM 687 C CA . ASP A 1 81 ? -1.666 -11.712 -18.878 1.00 81.75 81 ASP A CA 1
ATOM 688 C C . ASP A 1 81 ? -1.574 -12.048 -17.374 1.00 81.75 81 ASP A C 1
ATOM 690 O O . ASP A 1 81 ? -1.352 -13.194 -16.996 1.00 81.75 81 ASP A O 1
ATOM 694 N N . GLU A 1 82 ? -1.688 -11.048 -16.497 1.00 80.25 82 GLU A N 1
ATOM 695 C CA . GLU A 1 82 ? -1.763 -11.237 -15.047 1.00 80.25 82 GLU A CA 1
ATOM 696 C C . GLU A 1 82 ? -3.236 -11.232 -14.604 1.00 80.25 82 GLU A C 1
ATOM 698 O O . GLU A 1 82 ? -4.021 -10.430 -15.122 1.00 80.25 82 GLU A O 1
ATOM 703 N N . PRO A 1 83 ? -3.615 -12.073 -13.626 1.00 77.56 83 PRO A N 1
ATOM 704 C CA . PRO A 1 83 ? -4.961 -12.051 -13.075 1.00 77.56 83 PRO A CA 1
ATOM 705 C C . PRO A 1 83 ? -5.244 -10.696 -12.418 1.00 77.56 83 PRO A C 1
ATOM 707 O O . PRO A 1 83 ? -4.427 -10.169 -11.653 1.00 77.56 83 PRO A O 1
ATOM 710 N N . SER A 1 84 ? -6.410 -10.139 -12.728 1.00 78.19 84 SER A N 1
ATOM 711 C CA . SER A 1 84 ? -6.984 -8.985 -12.044 1.00 78.19 84 SER A CA 1
ATOM 712 C C . SER A 1 84 ? -8.275 -9.372 -11.349 1.00 78.19 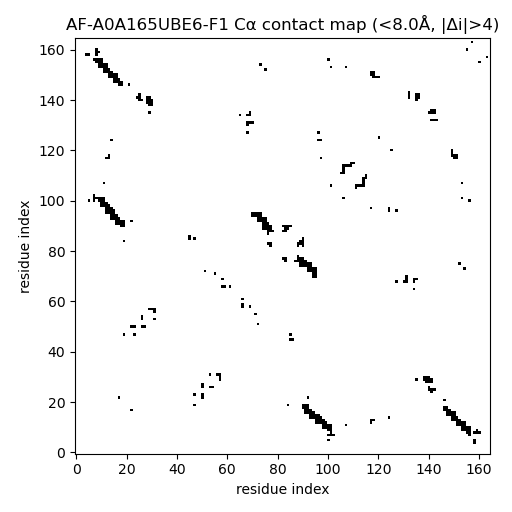84 SER A C 1
ATOM 714 O O . SER A 1 84 ? -8.967 -10.284 -11.793 1.00 78.19 84 SER A O 1
ATOM 716 N N . VAL A 1 85 ? -8.598 -8.649 -10.282 1.00 72.31 85 VAL A N 1
ATOM 717 C CA . VAL A 1 85 ? -9.839 -8.859 -9.526 1.00 72.31 85 VAL A CA 1
ATOM 718 C C . VAL A 1 85 ? -10.925 -7.846 -9.875 1.00 72.31 85 VAL A C 1
ATOM 720 O O . VAL A 1 85 ? -12.085 -8.079 -9.569 1.00 72.31 85 VAL A O 1
ATOM 723 N N . THR A 1 86 ? -10.554 -6.735 -10.518 1.00 72.81 86 THR A N 1
ATOM 724 C CA . THR A 1 86 ? -11.489 -5.704 -10.974 1.00 72.81 86 THR A CA 1
ATOM 725 C C . THR A 1 86 ? -11.502 -5.573 -12.494 1.00 72.81 86 THR A C 1
ATOM 727 O O . THR A 1 86 ? -10.546 -5.990 -13.164 1.00 72.81 86 THR A O 1
ATOM 730 N N . SER A 1 87 ? -12.556 -4.963 -13.041 1.00 73.31 87 SER A N 1
ATOM 731 C CA . SER A 1 87 ? -12.659 -4.586 -14.457 1.00 73.31 87 SER A CA 1
ATOM 732 C C . SER A 1 87 ? -11.601 -3.543 -14.835 1.00 73.31 87 SER A C 1
ATOM 734 O O . SER A 1 87 ? -10.964 -3.668 -15.884 1.00 73.31 87 SER A O 1
ATOM 736 N N . ASP A 1 88 ? -11.265 -2.642 -13.903 1.00 73.56 88 ASP A N 1
ATOM 737 C CA . ASP A 1 88 ? -10.127 -1.711 -13.996 1.00 73.56 88 ASP A CA 1
ATOM 738 C C . ASP A 1 88 ? -8.754 -2.395 -13.894 1.00 73.56 88 ASP A C 1
ATOM 740 O O . ASP A 1 88 ? -7.696 -1.761 -13.922 1.00 73.56 88 ASP A O 1
ATOM 744 N N . ARG A 1 89 ? -8.745 -3.725 -13.819 1.00 85.00 89 ARG A N 1
ATOM 745 C CA . ARG A 1 89 ? -7.562 -4.579 -13.799 1.00 85.00 89 ARG A CA 1
ATOM 746 C C . ARG A 1 89 ? -6.694 -4.384 -12.562 1.00 85.00 89 ARG A C 1
ATOM 748 O O . ARG A 1 89 ? -5.491 -4.649 -12.606 1.00 85.00 89 ARG A O 1
ATOM 755 N N . ILE A 1 90 ? -7.258 -3.932 -11.449 1.00 84.81 90 ILE A N 1
ATOM 756 C CA . ILE A 1 90 ? -6.513 -3.805 -10.203 1.00 84.81 90 ILE A CA 1
ATOM 757 C C . ILE A 1 90 ? -6.244 -5.205 -9.645 1.00 84.81 90 ILE A C 1
ATOM 759 O O . ILE A 1 90 ? -7.073 -6.110 -9.718 1.00 84.81 90 ILE A O 1
ATOM 763 N N . SER A 1 91 ? -5.032 -5.398 -9.133 1.00 86.88 91 SER A N 1
ATOM 764 C CA . SER A 1 91 ? -4.587 -6.664 -8.545 1.00 86.88 91 SER A CA 1
ATOM 765 C C . SER A 1 91 ? -4.268 -6.550 -7.061 1.00 86.88 91 SER A C 1
ATOM 767 O O . SER A 1 91 ? -4.358 -7.547 -6.364 1.00 86.88 91 SER A O 1
ATOM 769 N N . HIS A 1 92 ? -3.811 -5.383 -6.594 1.00 91.62 92 HIS A N 1
ATOM 770 C CA . HIS A 1 92 ? -3.389 -5.147 -5.210 1.00 91.62 92 HIS A CA 1
ATOM 771 C C . HIS A 1 92 ? -3.577 -3.671 -4.856 1.00 91.62 92 HIS A C 1
ATOM 773 O O . HIS A 1 92 ? -3.397 -2.802 -5.721 1.00 91.62 92 HIS A O 1
ATOM 779 N N . MET A 1 93 ? -3.820 -3.389 -3.577 1.00 92.50 93 MET A N 1
ATOM 780 C CA . MET A 1 93 ? -3.541 -2.070 -3.004 1.00 92.50 93 MET A CA 1
ATOM 781 C C . MET A 1 93 ? -2.077 -1.978 -2.582 1.00 92.50 93 MET A C 1
ATOM 783 O O . MET A 1 93 ? -1.409 -2.987 -2.345 1.00 92.50 93 MET A O 1
ATOM 787 N N . PHE A 1 94 ? -1.564 -0.754 -2.515 1.00 93.44 94 PHE A N 1
ATOM 788 C CA . PHE A 1 94 ? -0.154 -0.496 -2.292 1.00 93.44 94 PHE A CA 1
ATOM 789 C C . PHE A 1 94 ? 0.089 0.658 -1.319 1.00 93.44 94 PHE A C 1
ATOM 791 O O . PHE A 1 94 ? -0.317 1.799 -1.558 1.00 93.44 94 PHE A O 1
ATOM 798 N N . PHE A 1 95 ? 0.834 0.365 -0.255 1.00 93.56 95 PHE A N 1
ATOM 799 C CA . PHE A 1 95 ? 1.320 1.332 0.723 1.00 93.56 95 PHE A CA 1
ATOM 800 C C . PHE A 1 95 ? 2.770 1.705 0.409 1.00 93.56 95 PHE A C 1
ATOM 802 O O . PHE A 1 95 ? 3.706 0.970 0.733 1.00 93.56 95 PHE A O 1
ATOM 809 N N . ALA A 1 96 ? 2.962 2.853 -0.239 1.00 93.44 96 ALA A N 1
ATOM 810 C CA . ALA A 1 96 ? 4.283 3.320 -0.643 1.00 93.44 96 ALA A CA 1
ATOM 811 C C . ALA A 1 96 ? 5.139 3.769 0.553 1.00 93.44 96 ALA A C 1
ATOM 813 O O . ALA A 1 96 ? 4.702 4.591 1.359 1.00 93.44 96 ALA A O 1
ATOM 814 N N . THR A 1 97 ? 6.390 3.308 0.615 1.00 92.94 97 THR A N 1
ATOM 815 C CA . THR A 1 97 ? 7.382 3.738 1.619 1.00 92.94 97 THR A CA 1
ATOM 816 C C . THR A 1 97 ? 8.523 4.554 1.018 1.00 92.94 97 THR A C 1
ATOM 818 O O . THR A 1 97 ? 9.064 5.447 1.673 1.00 92.94 97 THR A O 1
ATOM 821 N N . ARG A 1 98 ? 8.892 4.280 -0.239 1.00 92.50 98 ARG A N 1
ATOM 822 C CA . ARG A 1 98 ? 9.912 5.025 -0.992 1.00 92.50 98 ARG A CA 1
ATOM 823 C C . ARG A 1 98 ? 9.427 5.289 -2.409 1.00 92.50 98 ARG A C 1
ATOM 825 O O . ARG A 1 98 ? 8.604 4.546 -2.942 1.00 92.50 98 ARG A O 1
ATOM 832 N N . CYS A 1 99 ? 9.977 6.326 -3.032 1.00 91.00 99 CYS A N 1
ATOM 833 C CA . CYS A 1 99 ? 9.781 6.600 -4.448 1.00 91.00 99 CYS A CA 1
ATOM 834 C C . CYS A 1 99 ? 11.073 7.118 -5.079 1.00 91.00 99 CYS A C 1
ATOM 836 O O . CYS A 1 99 ? 11.868 7.786 -4.413 1.00 91.00 99 CYS A O 1
ATOM 838 N N . VAL A 1 100 ? 11.271 6.809 -6.356 1.00 89.88 100 VAL A N 1
ATOM 839 C CA . VAL A 1 100 ? 12.297 7.423 -7.205 1.00 89.88 100 VAL A CA 1
ATOM 840 C C . VAL A 1 100 ? 11.662 7.857 -8.527 1.00 89.88 100 VAL A C 1
ATOM 842 O O . VAL A 1 100 ? 10.696 7.222 -8.968 1.00 89.88 100 VAL A O 1
ATOM 845 N N . PRO A 1 101 ? 12.168 8.919 -9.177 1.00 90.69 101 PRO A N 1
ATOM 846 C CA . PRO A 1 101 ? 11.716 9.291 -10.510 1.00 90.69 101 PRO A CA 1
ATOM 847 C C . PRO A 1 101 ? 11.852 8.119 -11.482 1.00 90.69 101 PRO A C 1
ATOM 849 O O . PRO A 1 101 ? 12.854 7.405 -11.483 1.00 90.69 101 PRO A O 1
ATOM 852 N N . TYR A 1 102 ? 10.830 7.918 -12.308 1.00 91.00 102 TYR A N 1
ATOM 853 C CA . TYR A 1 102 ? 10.884 6.920 -13.365 1.00 91.00 102 TYR A CA 1
ATOM 854 C C . TYR A 1 102 ? 11.509 7.530 -14.619 1.00 91.00 102 TYR A C 1
ATOM 856 O O . TYR A 1 102 ? 10.953 8.458 -15.207 1.00 91.00 102 TYR A O 1
ATOM 864 N N . GLU A 1 103 ? 12.645 6.994 -15.031 1.00 89.00 103 GLU A N 1
ATOM 865 C CA . GLU A 1 103 ? 13.451 7.460 -16.158 1.00 89.00 103 GLU A CA 1
ATOM 866 C C . GLU A 1 103 ? 13.322 6.537 -17.370 1.00 89.00 103 GLU A C 1
ATOM 868 O O . GLU A 1 103 ? 13.321 7.011 -18.505 1.00 89.00 103 GLU A O 1
ATOM 873 N N . SER A 1 104 ? 13.183 5.219 -17.162 1.00 89.06 104 SER A N 1
ATOM 874 C CA . SER A 1 104 ? 13.061 4.275 -18.279 1.00 89.06 104 SER A CA 1
ATOM 875 C C . SER A 1 104 ? 12.350 2.958 -17.931 1.00 89.06 104 SER A C 1
ATOM 877 O O . SER A 1 104 ? 12.387 2.498 -16.787 1.00 89.06 104 SER A O 1
ATOM 879 N N . PRO A 1 105 ? 11.775 2.254 -18.930 1.00 89.75 105 PRO A N 1
ATOM 880 C CA . PRO A 1 105 ? 11.222 0.904 -18.758 1.00 89.75 105 PRO A CA 1
ATOM 881 C C . PRO A 1 105 ? 12.174 -0.120 -18.149 1.00 89.75 105 PRO A C 1
ATOM 883 O O . PRO A 1 105 ? 11.723 -1.033 -17.452 1.00 89.75 105 PRO A O 1
ATOM 886 N N . CYS A 1 106 ? 13.482 0.034 -18.354 1.00 90.25 106 CYS A N 1
ATOM 887 C CA . CYS A 1 106 ? 14.475 -0.876 -17.799 1.00 90.25 106 CYS A CA 1
ATOM 888 C C . CYS A 1 106 ? 14.504 -0.860 -16.265 1.00 90.25 106 CYS A C 1
ATOM 890 O O . CYS A 1 106 ? 14.760 -1.912 -15.686 1.00 90.25 106 CYS A O 1
ATOM 892 N N . GLN A 1 107 ? 14.140 0.244 -15.601 1.00 89.25 107 GLN A N 1
ATOM 893 C CA . GLN A 1 107 ? 14.099 0.328 -14.130 1.00 89.25 107 GLN A CA 1
ATOM 894 C C . GLN A 1 107 ? 13.086 -0.628 -13.476 1.00 89.25 107 GLN A C 1
ATOM 896 O O . GLN A 1 107 ? 13.205 -0.951 -12.296 1.00 89.25 107 GLN A O 1
ATOM 901 N N . MET A 1 108 ? 12.103 -1.138 -14.226 1.00 90.25 108 MET A N 1
ATOM 902 C CA . MET A 1 108 ? 11.160 -2.138 -13.707 1.00 90.25 108 MET A CA 1
ATOM 903 C C . MET A 1 108 ? 11.701 -3.574 -13.788 1.00 90.25 108 MET A C 1
ATOM 905 O O . MET A 1 108 ? 11.162 -4.474 -13.129 1.00 90.25 108 MET A O 1
ATOM 909 N N . LYS A 1 109 ? 12.761 -3.809 -14.575 1.00 90.81 109 LYS A N 1
ATOM 910 C CA . LYS A 1 109 ? 13.382 -5.130 -14.737 1.00 90.81 109 LYS A CA 1
ATOM 911 C C . LYS A 1 109 ? 14.170 -5.492 -13.479 1.00 90.81 109 LYS A C 1
ATOM 913 O O . LYS A 1 109 ? 14.939 -4.682 -12.977 1.00 90.81 109 LYS A O 1
ATOM 918 N N . LYS A 1 110 ? 14.042 -6.742 -13.017 1.00 88.69 110 LYS A N 1
ATOM 919 C CA . LYS A 1 110 ? 14.747 -7.254 -11.822 1.00 88.69 110 LYS A CA 1
ATOM 920 C C . LYS A 1 110 ? 16.275 -7.108 -11.897 1.00 88.69 110 LYS A C 1
ATOM 922 O O . LYS A 1 110 ? 16.917 -7.039 -10.860 1.00 88.69 110 LYS A O 1
ATOM 927 N N . SER A 1 111 ? 16.849 -7.082 -13.098 1.00 89.56 111 SER A N 1
ATOM 928 C CA . SER A 1 111 ? 18.290 -6.929 -13.317 1.00 89.56 111 SER A CA 1
ATOM 929 C C . SER A 1 111 ? 18.795 -5.489 -13.191 1.00 89.56 111 SER A C 1
ATOM 931 O O . SER A 1 111 ? 20.000 -5.288 -13.110 1.00 89.56 111 SER A O 1
ATOM 933 N N . HIS A 1 112 ? 17.914 -4.484 -13.186 1.00 88.38 112 HIS A N 1
ATOM 934 C CA . HIS A 1 112 ? 18.337 -3.089 -13.092 1.00 88.38 112 HIS A CA 1
ATOM 935 C C . HIS A 1 112 ? 18.753 -2.744 -11.651 1.00 88.38 112 HIS A C 1
ATOM 937 O O . HIS A 1 112 ? 17.970 -3.030 -10.739 1.00 88.38 112 HIS A O 1
ATOM 943 N N . PRO A 1 113 ? 19.903 -2.076 -11.424 1.00 86.56 113 PRO A N 1
ATOM 944 C CA . PRO A 1 113 ? 20.396 -1.749 -10.080 1.00 86.56 113 PRO A CA 1
ATOM 945 C C . PRO A 1 113 ? 19.366 -1.020 -9.202 1.00 86.56 113 PRO A C 1
ATOM 947 O O . PRO A 1 113 ? 19.099 -1.444 -8.077 1.00 86.56 113 PRO A O 1
ATOM 950 N N . ASP A 1 114 ? 18.698 0.008 -9.739 1.00 84.50 114 ASP A N 1
ATOM 951 C CA . ASP A 1 114 ? 17.623 0.706 -9.012 1.00 84.50 114 ASP A CA 1
ATOM 952 C C . ASP A 1 114 ? 16.471 -0.227 -8.622 1.00 84.50 114 ASP A C 1
ATOM 954 O O . ASP A 1 114 ? 15.963 -0.156 -7.505 1.00 84.50 114 ASP A O 1
ATOM 958 N N . SER A 1 115 ? 16.076 -1.140 -9.516 1.00 86.19 115 SER A N 1
ATOM 959 C CA . SER A 1 115 ? 15.006 -2.102 -9.237 1.00 86.19 115 SER A CA 1
ATOM 960 C C . SER A 1 115 ? 15.398 -3.034 -8.101 1.00 86.19 115 SER A C 1
ATOM 962 O O . SER A 1 115 ? 14.592 -3.282 -7.210 1.00 86.19 115 SER A O 1
ATOM 964 N N . GLN A 1 116 ? 16.635 -3.534 -8.105 1.00 88.38 116 GLN A N 1
ATOM 965 C CA . GLN A 1 116 ? 17.144 -4.408 -7.047 1.00 88.38 116 GLN A CA 1
ATOM 966 C C . GLN A 1 116 ? 17.098 -3.702 -5.691 1.00 88.38 116 GLN A C 1
ATOM 968 O O . GLN A 1 116 ? 16.553 -4.244 -4.729 1.00 88.38 116 GLN A O 1
ATOM 973 N N . ARG A 1 117 ? 17.569 -2.450 -5.638 1.00 88.69 117 ARG A N 1
ATOM 974 C CA . ARG A 1 117 ? 17.553 -1.632 -4.419 1.00 88.69 117 ARG A CA 1
ATOM 975 C C . ARG A 1 117 ? 16.138 -1.336 -3.912 1.00 88.69 117 ARG A C 1
ATOM 977 O O . ARG A 1 117 ? 15.919 -1.257 -2.702 1.00 88.69 117 ARG A O 1
ATOM 984 N N . LEU A 1 118 ? 15.179 -1.143 -4.814 1.00 91.00 118 LEU A N 1
ATOM 985 C CA . LEU A 1 118 ? 13.779 -0.893 -4.459 1.00 91.00 118 LEU A CA 1
ATOM 986 C C . LEU A 1 118 ? 13.021 -2.167 -4.082 1.00 91.00 118 LEU A C 1
ATOM 988 O O . LEU A 1 118 ? 12.062 -2.092 -3.327 1.00 91.00 118 LEU A O 1
ATOM 992 N N . ARG A 1 119 ? 13.435 -3.334 -4.578 1.00 92.06 119 ARG A N 1
ATOM 993 C CA . ARG A 1 119 ? 12.799 -4.625 -4.264 1.00 92.06 119 ARG A CA 1
ATOM 994 C C . ARG A 1 119 ? 13.251 -5.209 -2.930 1.00 92.06 119 ARG A C 1
ATOM 996 O O . ARG A 1 119 ? 12.521 -6.008 -2.356 1.00 92.06 119 ARG A O 1
ATOM 1003 N N . ALA A 1 120 ? 14.428 -4.824 -2.443 1.00 93.81 120 ALA A N 1
ATOM 1004 C CA . ALA A 1 120 ? 14.892 -5.206 -1.118 1.00 93.81 120 ALA A CA 1
ATOM 1005 C C . ALA A 1 120 ? 14.210 -4.346 -0.045 1.00 93.81 120 ALA A C 1
ATOM 1007 O O . ALA A 1 120 ? 14.305 -3.116 -0.076 1.00 93.81 120 ALA A O 1
ATOM 1008 N N . GLU A 1 121 ? 13.539 -4.991 0.906 1.00 96.62 121 GLU A N 1
ATOM 1009 C CA . GLU A 1 121 ? 12.975 -4.317 2.073 1.00 96.62 121 GLU A CA 1
ATOM 1010 C C . GLU A 1 121 ? 14.090 -3.852 3.020 1.00 96.62 121 GLU A C 1
ATOM 1012 O O . GLU A 1 121 ? 14.955 -4.633 3.421 1.00 96.62 121 GLU A O 1
ATOM 1017 N N . THR A 1 122 ? 14.044 -2.581 3.417 1.00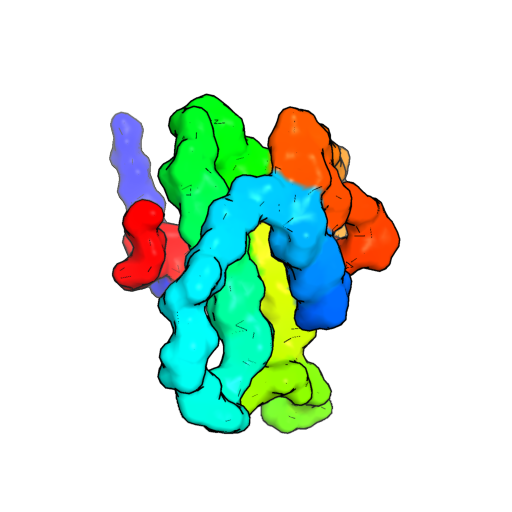 96.44 122 THR A N 1
ATOM 1018 C CA . THR A 1 122 ? 14.987 -1.994 4.377 1.00 96.44 122 THR A CA 1
ATOM 1019 C C . THR A 1 122 ? 14.398 -1.929 5.786 1.00 96.44 122 THR A C 1
ATOM 1021 O O . THR A 1 122 ? 13.184 -1.984 5.978 1.00 96.44 122 THR A O 1
ATOM 1024 N N . GLU A 1 123 ? 15.247 -1.732 6.797 1.00 97.25 123 GLU A N 1
ATOM 1025 C CA . GLU A 1 123 ? 14.798 -1.484 8.178 1.00 97.25 123 GLU A CA 1
ATOM 1026 C C . GLU A 1 123 ? 13.883 -0.265 8.291 1.00 97.25 123 GLU A C 1
ATOM 1028 O O . GLU A 1 123 ? 12.911 -0.284 9.043 1.00 97.25 123 GLU A O 1
ATOM 1033 N N . ARG A 1 124 ? 14.146 0.775 7.493 1.00 95.56 124 ARG A N 1
ATOM 1034 C CA . ARG A 1 124 ? 13.294 1.964 7.441 1.00 95.56 124 ARG A CA 1
ATOM 1035 C C . ARG A 1 124 ? 11.904 1.644 6.899 1.00 95.56 124 ARG A C 1
ATOM 1037 O O . ARG A 1 124 ? 10.931 2.175 7.422 1.00 95.56 124 ARG A O 1
ATOM 1044 N N . ASP A 1 125 ? 11.802 0.794 5.876 1.00 95.88 125 ASP A N 1
ATOM 1045 C CA . ASP A 1 125 ? 10.501 0.360 5.352 1.00 95.88 125 ASP A CA 1
ATOM 1046 C C . ASP A 1 125 ? 9.720 -0.399 6.430 1.00 95.88 125 ASP A C 1
ATOM 1048 O O . ASP A 1 125 ? 8.565 -0.064 6.694 1.00 95.88 125 ASP A O 1
ATOM 1052 N N . ARG A 1 126 ? 10.385 -1.338 7.122 1.00 96.81 126 ARG A N 1
ATOM 1053 C CA . ARG A 1 126 ? 9.795 -2.088 8.243 1.00 96.81 126 ARG A CA 1
ATOM 1054 C C . ARG A 1 126 ? 9.304 -1.168 9.355 1.00 96.81 126 ARG A C 1
ATOM 1056 O O . ARG A 1 126 ? 8.197 -1.346 9.850 1.00 96.81 126 ARG A O 1
ATOM 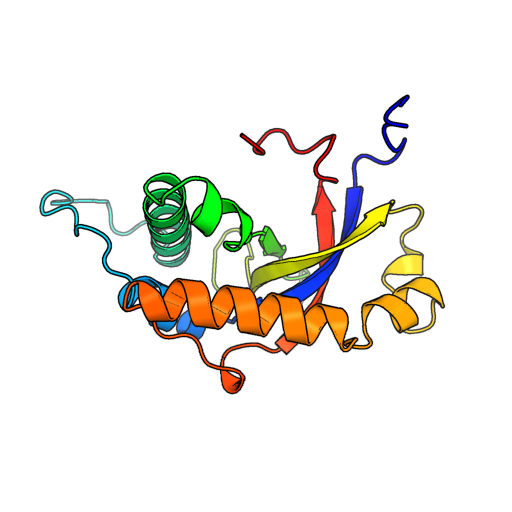1063 N N . ALA A 1 127 ? 10.098 -0.166 9.727 1.00 96.25 127 ALA A N 1
ATOM 1064 C CA . ALA A 1 127 ? 9.713 0.806 10.744 1.00 96.25 127 ALA A CA 1
ATOM 1065 C C . ALA A 1 127 ? 8.488 1.635 10.320 1.00 96.25 127 ALA A C 1
ATOM 1067 O O . ALA A 1 127 ? 7.590 1.851 11.131 1.00 96.25 127 ALA A O 1
ATOM 1068 N N . LEU A 1 128 ? 8.416 2.056 9.050 1.00 95.38 128 LEU A N 1
ATOM 1069 C CA . LEU A 1 128 ? 7.247 2.760 8.512 1.00 95.38 128 LEU A CA 1
ATOM 1070 C C . LEU A 1 128 ? 5.996 1.874 8.521 1.00 95.38 128 LEU A C 1
ATOM 1072 O O . LEU A 1 128 ? 4.927 2.353 8.892 1.00 95.38 128 LEU A O 1
ATOM 1076 N N . PHE A 1 129 ? 6.127 0.592 8.167 1.00 96.12 129 PHE A N 1
ATOM 1077 C CA . PHE A 1 129 ? 5.020 -0.361 8.262 1.00 96.12 129 PHE A CA 1
ATOM 1078 C C . PHE A 1 129 ? 4.547 -0.548 9.697 1.00 96.12 129 PHE A C 1
ATOM 1080 O O . PHE A 1 129 ? 3.353 -0.468 9.951 1.00 96.12 129 PHE A O 1
ATOM 1087 N N . ASN A 1 130 ? 5.470 -0.748 10.637 1.00 96.44 130 ASN A N 1
ATOM 1088 C CA . ASN A 1 130 ? 5.129 -0.932 12.045 1.00 96.44 130 ASN A CA 1
ATOM 1089 C C . ASN A 1 130 ? 4.443 0.309 12.622 1.00 96.44 130 ASN A C 1
ATOM 1091 O O . ASN A 1 130 ? 3.484 0.175 13.374 1.00 96.44 130 ASN A O 1
ATOM 1095 N N . LEU A 1 131 ? 4.881 1.509 12.229 1.00 95.56 131 LEU A N 1
ATOM 1096 C CA . LEU A 1 131 ? 4.230 2.755 12.626 1.00 95.56 131 LEU A CA 1
ATOM 1097 C C . LEU A 1 131 ? 2.811 2.866 12.051 1.00 95.56 131 LEU A C 1
ATOM 1099 O O . LEU A 1 131 ? 1.884 3.251 12.765 1.00 95.56 131 LEU A O 1
ATOM 1103 N N . PHE A 1 132 ? 2.632 2.518 10.775 1.00 95.06 132 PHE A N 1
ATOM 1104 C CA . PHE A 1 132 ? 1.315 2.451 10.143 1.00 95.06 132 PHE A CA 1
ATOM 1105 C C . PHE A 1 132 ? 0.408 1.442 10.860 1.00 95.06 132 PHE A C 1
ATOM 1107 O O . PHE A 1 132 ? -0.690 1.815 11.274 1.00 95.06 132 PHE A O 1
ATOM 1114 N N . LYS A 1 133 ? 0.895 0.212 11.068 1.00 95.50 133 LYS A N 1
ATOM 1115 C CA . LYS A 1 133 ? 0.203 -0.864 11.783 1.00 95.50 133 LYS A CA 1
ATOM 1116 C C . LYS A 1 133 ? -0.234 -0.400 13.171 1.00 95.50 133 LYS A C 1
ATOM 1118 O O . LYS A 1 133 ? -1.425 -0.382 13.450 1.00 95.50 133 LYS A O 1
ATOM 1123 N N . GLN A 1 134 ? 0.700 0.092 13.985 1.00 95.94 134 GLN A N 1
ATOM 1124 C CA . GLN A 1 134 ? 0.416 0.584 15.334 1.00 95.94 134 GLN A CA 1
ATOM 1125 C C . GLN A 1 134 ? -0.628 1.709 15.332 1.00 95.94 134 GLN A C 1
ATOM 1127 O O . GLN A 1 134 ? -1.504 1.752 16.194 1.00 95.94 134 GLN A O 1
ATOM 1132 N N . THR A 1 135 ? -0.550 2.627 14.364 1.00 94.38 135 THR A N 1
ATOM 1133 C CA . THR A 1 135 ? -1.526 3.718 14.240 1.00 94.38 135 THR A CA 1
ATOM 1134 C C . THR A 1 135 ? -2.913 3.176 13.902 1.00 94.38 135 THR A C 1
ATOM 1136 O O . THR A 1 135 ? -3.884 3.580 14.539 1.00 94.38 135 THR A O 1
ATOM 1139 N N . ALA A 1 136 ? -3.016 2.260 12.936 1.00 93.25 136 ALA A N 1
ATOM 1140 C CA . ALA A 1 136 ? -4.283 1.641 12.558 1.00 93.25 136 ALA A CA 1
ATOM 1141 C C . ALA A 1 136 ? -4.885 0.818 13.711 1.00 93.25 136 ALA A C 1
ATOM 1143 O O . ALA A 1 136 ? -6.071 0.962 14.003 1.00 93.25 136 ALA A O 1
ATOM 1144 N N . GLU A 1 137 ? -4.065 0.042 14.421 1.00 94.62 137 GLU A N 1
ATOM 1145 C CA . GLU A 1 137 ? -4.475 -0.767 15.577 1.00 94.62 137 GLU A CA 1
ATOM 1146 C C . GLU A 1 137 ? -4.914 0.083 16.770 1.00 94.62 137 GLU A C 1
ATOM 1148 O O . GLU A 1 137 ? -5.891 -0.251 17.436 1.00 94.62 137 GLU A O 1
ATOM 1153 N N . SER A 1 138 ? -4.270 1.233 17.006 1.00 93.25 138 SER A N 1
ATOM 1154 C CA . SER A 1 138 ? -4.709 2.182 18.045 1.00 93.25 138 SER A CA 1
ATOM 1155 C C . SER A 1 138 ? -6.111 2.748 17.797 1.00 93.25 138 SER A C 1
ATOM 1157 O O . SER A 1 138 ? -6.745 3.267 18.712 1.00 93.25 138 SER A O 1
ATOM 1159 N N . GLU A 1 139 ? -6.591 2.645 16.558 1.00 89.81 139 GLU A N 1
ATOM 1160 C CA . GLU A 1 139 ? -7.927 3.047 16.133 1.00 89.81 139 GLU A CA 1
ATOM 1161 C C . GLU A 1 139 ? -8.856 1.832 15.969 1.00 89.81 139 GLU A C 1
ATOM 1163 O O . GLU A 1 139 ? -9.958 1.992 15.472 1.00 89.81 139 GLU A O 1
ATOM 1168 N N . GLY A 1 140 ? -8.448 0.621 16.358 1.00 89.38 140 GLY A N 1
ATOM 1169 C CA . GLY A 1 140 ? -9.264 -0.596 16.253 1.00 89.38 140 GLY A CA 1
ATOM 1170 C C . GLY A 1 140 ? -9.151 -1.357 14.927 1.00 89.38 140 GLY A C 1
ATOM 1171 O O . GLY A 1 140 ? -9.772 -2.408 14.794 1.00 89.38 140 GLY A O 1
ATOM 1172 N N . GLY A 1 141 ? -8.345 -0.873 13.976 1.00 93.19 141 GLY A N 1
ATOM 1173 C CA . GLY A 1 141 ? -8.025 -1.608 12.752 1.00 93.19 141 GLY A CA 1
ATOM 1174 C C . GLY A 1 141 ? -7.162 -2.843 13.010 1.00 93.19 141 GLY A C 1
ATOM 1175 O O . GLY A 1 141 ? -6.453 -2.924 14.008 1.00 93.19 141 GLY A O 1
ATOM 1176 N N . LYS A 1 142 ? -7.183 -3.798 12.083 1.00 94.62 142 LYS A N 1
ATOM 1177 C CA . LYS A 1 142 ? -6.410 -5.041 12.135 1.00 94.62 142 LYS A CA 1
ATOM 1178 C C . LYS A 1 142 ? -5.642 -5.217 10.840 1.00 94.62 142 LYS A C 1
ATOM 1180 O O . LYS A 1 142 ? -6.231 -5.460 9.792 1.00 94.62 142 LYS A O 1
ATOM 1185 N N . ILE A 1 143 ? -4.326 -5.071 10.917 1.00 94.88 143 ILE A N 1
ATOM 1186 C CA . ILE A 1 143 ? -3.439 -5.339 9.792 1.00 94.88 143 ILE A CA 1
ATOM 1187 C C . ILE A 1 143 ? -2.208 -6.079 10.272 1.00 94.88 143 ILE A C 1
ATOM 1189 O O . ILE A 1 143 ? -1.466 -5.610 11.136 1.00 94.88 143 ILE A O 1
ATOM 1193 N N . ASP A 1 144 ? -1.980 -7.236 9.671 1.00 94.38 144 ASP A N 1
ATOM 1194 C CA . ASP A 1 144 ? -0.878 -8.102 10.031 1.00 94.38 144 ASP A CA 1
ATOM 1195 C C . ASP A 1 144 ? 0.164 -8.205 8.934 1.00 94.38 144 ASP A C 1
ATOM 1197 O O . ASP A 1 144 ? 0.003 -7.768 7.792 1.00 94.38 144 ASP A O 1
ATOM 1201 N N . ARG A 1 145 ? 1.325 -8.713 9.338 1.00 93.19 145 ARG A N 1
ATOM 1202 C CA . ARG A 1 145 ? 2.490 -8.757 8.468 1.00 93.19 145 ARG A CA 1
ATOM 1203 C C . ARG A 1 145 ? 2.324 -9.763 7.329 1.00 93.19 145 ARG A C 1
ATOM 1205 O O . ARG A 1 145 ? 2.882 -9.552 6.259 1.00 93.19 145 ARG A O 1
ATOM 1212 N N . ASP A 1 146 ? 1.586 -10.833 7.571 1.00 95.62 146 ASP A N 1
ATOM 1213 C CA . ASP A 1 146 ? 1.241 -11.878 6.608 1.00 95.62 146 ASP A CA 1
ATOM 1214 C C . ASP A 1 146 ? 0.221 -11.416 5.555 1.00 95.62 146 ASP A C 1
ATOM 1216 O O . ASP A 1 146 ? 0.158 -11.991 4.472 1.00 95.62 146 ASP A O 1
ATOM 1220 N N . MET A 1 147 ? -0.522 -10.339 5.827 1.00 96.25 147 MET A N 1
ATOM 1221 C CA . MET A 1 147 ? -1.439 -9.723 4.863 1.00 96.25 147 MET A CA 1
ATOM 1222 C C . MET A 1 147 ? -0.711 -8.995 3.729 1.00 96.25 147 MET A C 1
ATOM 1224 O O . MET A 1 147 ? -1.314 -8.704 2.695 1.00 96.25 147 MET A O 1
ATOM 1228 N N . VAL A 1 148 ? 0.572 -8.664 3.914 1.00 96.62 148 VAL A N 1
ATOM 1229 C CA . VAL A 1 148 ? 1.320 -7.822 2.981 1.00 96.62 148 VAL A CA 1
ATOM 1230 C C . VAL A 1 148 ? 2.565 -8.496 2.425 1.00 96.62 148 VAL A C 1
ATOM 1232 O O . VAL A 1 148 ? 3.275 -9.239 3.097 1.00 96.62 148 VAL A O 1
ATOM 1235 N N . THR A 1 149 ? 2.901 -8.146 1.189 1.00 96.62 149 THR A N 1
ATOM 1236 C CA . THR A 1 149 ? 4.169 -8.517 0.553 1.00 96.62 149 THR A CA 1
ATOM 1237 C C . THR A 1 149 ? 4.928 -7.268 0.131 1.00 96.62 149 THR A C 1
ATOM 1239 O O . THR A 1 149 ? 4.339 -6.288 -0.317 1.00 96.62 149 THR A O 1
ATOM 1242 N N . PHE A 1 150 ? 6.252 -7.256 0.286 1.00 96.62 150 PHE A N 1
ATOM 1243 C CA . PHE A 1 150 ? 7.048 -6.111 -0.152 1.00 96.62 150 PHE A CA 1
ATOM 1244 C C . PHE A 1 150 ? 7.299 -6.178 -1.662 1.00 96.62 150 PHE A C 1
ATOM 1246 O O . PHE A 1 150 ? 7.691 -7.218 -2.197 1.00 96.62 150 PHE A O 1
ATOM 1253 N N . GLY A 1 151 ? 7.094 -5.069 -2.363 1.00 95.12 151 GLY A N 1
ATOM 1254 C CA . GLY A 1 151 ? 7.220 -5.027 -3.813 1.00 95.12 151 GLY A CA 1
ATOM 1255 C C . GLY A 1 151 ? 7.367 -3.621 -4.366 1.00 95.12 151 GLY A C 1
ATOM 1256 O O . GLY A 1 151 ? 7.574 -2.655 -3.632 1.00 95.12 151 GLY A O 1
ATOM 1257 N N . ILE A 1 152 ? 7.281 -3.523 -5.694 1.00 94.75 152 ILE A N 1
ATOM 1258 C CA . ILE A 1 152 ? 7.383 -2.253 -6.410 1.00 94.75 152 ILE A CA 1
ATOM 1259 C C . ILE A 1 152 ? 6.235 -2.073 -7.396 1.00 94.75 152 ILE A C 1
ATOM 1261 O O . ILE A 1 152 ? 5.786 -3.042 -8.014 1.00 94.75 152 ILE A O 1
ATOM 1265 N N . ILE A 1 153 ? 5.830 -0.823 -7.600 1.00 93.88 153 ILE A N 1
ATOM 1266 C CA . ILE A 1 153 ? 4.884 -0.418 -8.644 1.00 93.88 153 ILE A CA 1
ATOM 1267 C C . ILE A 1 153 ? 5.438 0.780 -9.415 1.00 93.88 153 ILE A C 1
ATOM 1269 O O . ILE A 1 153 ? 6.282 1.522 -8.913 1.00 93.88 153 ILE A O 1
ATOM 1273 N N . ARG A 1 154 ? 4.944 0.977 -10.637 1.00 92.31 154 ARG A N 1
ATOM 1274 C CA . ARG A 1 154 ? 5.084 2.241 -11.362 1.00 92.31 154 ARG A CA 1
ATOM 1275 C C . ARG A 1 154 ? 3.746 2.956 -11.285 1.00 92.31 154 ARG A C 1
ATOM 1277 O O . ARG A 1 154 ? 2.735 2.351 -11.624 1.00 92.31 154 ARG A O 1
ATOM 1284 N N . ASP A 1 155 ? 3.767 4.219 -10.895 1.00 91.44 155 ASP A N 1
ATOM 1285 C CA . ASP A 1 155 ? 2.561 5.039 -10.787 1.00 91.44 155 ASP A CA 1
ATOM 1286 C C . ASP A 1 155 ? 2.901 6.530 -10.990 1.00 91.44 155 ASP A C 1
ATOM 1288 O O . ASP A 1 155 ? 4.065 6.879 -11.234 1.00 91.44 155 ASP A O 1
ATOM 1292 N N . TRP A 1 156 ? 1.908 7.415 -10.931 1.00 88.81 156 TRP A N 1
ATOM 1293 C CA . TRP A 1 156 ? 2.096 8.862 -10.986 1.00 88.81 156 TRP A CA 1
ATOM 1294 C C . TRP A 1 156 ? 2.992 9.350 -9.853 1.00 88.81 156 TRP A C 1
ATOM 1296 O O . TRP A 1 156 ? 2.824 9.001 -8.683 1.00 88.81 156 TRP A O 1
ATOM 1306 N N . HIS A 1 157 ? 3.970 10.178 -10.208 1.00 88.00 157 HIS A N 1
ATOM 1307 C CA . HIS A 1 157 ? 4.815 10.823 -9.218 1.00 88.00 157 HIS A CA 1
ATOM 1308 C C . HIS A 1 157 ? 3.950 11.770 -8.361 1.00 88.00 157 HIS A C 1
ATOM 1310 O O . HIS A 1 157 ? 3.174 12.522 -8.945 1.00 88.00 157 HIS A O 1
ATOM 1316 N N . PRO A 1 158 ? 4.106 11.843 -7.020 1.00 83.62 158 PRO A N 1
ATOM 1317 C CA . PRO A 1 158 ? 3.197 12.619 -6.162 1.00 83.62 158 PRO A CA 1
ATOM 1318 C C . PRO A 1 158 ? 3.100 14.110 -6.523 1.00 83.62 158 PRO A C 1
ATOM 1320 O O . PRO A 1 158 ? 2.060 14.725 -6.364 1.00 83.62 158 PRO A O 1
ATOM 1323 N N . ALA A 1 159 ? 4.185 14.696 -7.038 1.00 83.81 159 ALA A N 1
ATOM 1324 C CA . ALA A 1 159 ? 4.209 16.087 -7.516 1.00 83.81 159 ALA A CA 1
ATOM 1325 C C . ALA A 1 159 ? 3.392 16.345 -8.801 1.00 83.81 159 ALA A C 1
ATOM 1327 O O . ALA A 1 159 ? 3.176 17.500 -9.150 1.00 83.81 159 ALA A O 1
ATOM 1328 N N . HIS A 1 160 ? 2.994 15.289 -9.510 1.00 82.00 160 HIS A N 1
ATOM 1329 C CA . HIS A 1 160 ? 2.251 15.331 -10.775 1.00 82.00 160 HIS A CA 1
ATOM 1330 C C . HIS A 1 160 ? 0.935 14.554 -10.696 1.00 82.00 160 HIS A C 1
ATOM 1332 O O . HIS A 1 160 ? 0.280 14.372 -11.716 1.00 82.00 160 HIS A O 1
ATOM 1338 N N . ASP A 1 161 ? 0.592 14.045 -9.513 1.00 76.50 161 ASP A N 1
ATOM 1339 C CA . ASP A 1 161 ? -0.579 13.212 -9.290 1.00 76.50 161 ASP A CA 1
ATOM 1340 C C . ASP A 1 161 ? -1.821 14.113 -9.200 1.00 76.50 161 ASP A C 1
ATOM 1342 O O . ASP A 1 161 ? -1.944 14.879 -8.239 1.00 76.50 161 ASP A O 1
ATOM 1346 N N . PRO A 1 162 ? -2.733 14.067 -10.190 1.00 66.12 162 PRO A N 1
ATOM 1347 C CA . PRO A 1 162 ? -3.884 14.965 -10.241 1.00 66.12 162 PRO A CA 1
ATOM 1348 C C . PRO A 1 162 ? -4.929 14.659 -9.156 1.00 66.12 162 PRO A C 1
ATOM 1350 O O . PRO A 1 162 ? -5.868 15.433 -8.984 1.00 66.12 162 PRO A O 1
ATOM 1353 N N . TYR A 1 163 ? -4.767 13.554 -8.421 1.00 64.06 163 TYR A N 1
ATOM 1354 C CA . TYR A 1 163 ? -5.702 13.091 -7.397 1.00 64.06 163 TYR A CA 1
ATOM 1355 C C . TYR A 1 163 ? -5.145 13.223 -5.968 1.00 64.06 163 TYR A C 1
ATOM 1357 O O . TYR A 1 163 ? -5.832 12.893 -4.999 1.00 64.06 163 TYR A O 1
ATOM 1365 N N . CYS A 1 164 ? -3.916 13.730 -5.812 1.00 55.16 164 CYS A N 1
ATOM 1366 C CA . CYS A 1 164 ? -3.313 14.011 -4.510 1.00 55.16 164 CYS A CA 1
ATOM 1367 C C . CYS A 1 164 ? -3.833 15.345 -3.928 1.00 55.16 164 CYS A C 1
ATOM 1369 O O . CYS A 1 164 ? -3.253 16.399 -4.186 1.00 55.16 164 CYS A O 1
ATOM 1371 N N . PHE A 1 165 ? -4.884 15.281 -3.097 1.00 39.38 165 PHE A N 1
ATOM 1372 C CA . PHE A 1 165 ? -5.305 16.345 -2.165 1.00 39.38 165 PHE A CA 1
ATOM 1373 C C . PHE A 1 165 ? -5.108 15.923 -0.697 1.00 39.38 165 PHE A C 1
ATOM 1375 O O . PHE A 1 165 ? -5.521 14.797 -0.316 1.00 39.38 165 PHE A O 1
#

Sequence (165 aa):
MSRHIPKSKSAVFSGYLITPDKFEEFVSSLPVPRSWESEELDDEHEPFLEFINEYCRWRRRRDPNKKKCLPMIRARYAKRDEPSVTSDRISHMFFATRCVPYESPCQMKKSHPDSQRLRAETERDRALFNLFKQTAESEGGKIDRDMVTFGIIRDWHPAHDPYCF

pLDDT: mean 84.05, std 14.53, range [36.25, 97.25]

Foldseek 3Di:
DPPPDDPAQKKKFWFKWFFQVLLCLQLVQFPQPPPPDPPDDDPPDDVSVVSLVSLVVSLVPDDPVLNVLAANKDFAADDPPGDAPDPSRTGTIGGTDDIDGDDDPCCCDCPDPNQVVRQDDDPSSVVSVVSSQVSRVVRRTDDDPVRIDIHMHMDGDQSNDPPND

Radius of gyration: 16.67 Å; Cα contacts (8 Å, |Δi|>4): 227; chains: 1; bounding box: 50×38×38 Å

Mean predicted aligned error: 7.09 Å

Secondary structure (DSSP, 8-state):
------S-SEEEEEEEEE-HHHHHHHHHHS-----S------TTS-HHHHHHHHHHHHHHTS-HHHHHHSPPEEEEEPPTTS--SSTT-EEEEEEEEEEEE---GGGGSTTSHHHHHHHSPPHHHHHHHHHHHHHHHHTT----GGGEEEEEEEEE-GGG-TT--

Solvent-accessible surface area (backbone atoms only — not comparable to full-atom values): 9699 Å² total; per-residue (Å²): 132,88,78,80,75,70,89,43,59,33,18,39,30,17,31,37,35,24,42,58,73,49,44,45,56,27,46,72,40,37,81,55,84,74,71,95,74,68,81,83,71,67,96,82,63,61,70,68,58,51,46,54,50,50,46,52,54,48,49,70,73,44,57,75,74,60,36,73,49,50,68,71,78,43,76,38,66,40,54,97,90,44,79,47,82,43,95,86,25,37,44,26,43,30,40,63,70,46,72,43,79,44,86,54,80,60,50,78,37,76,84,27,70,68,26,44,63,43,52,53,85,48,74,68,48,53,51,52,49,51,48,28,39,52,55,40,41,77,58,56,23,54,73,59,74,87,51,42,43,76,34,70,48,75,48,65,19,76,96,61,33,95,82,75,127

Organism: NCBI:txid1314782